Protein AF-A0A0D0BXT4-F1 (afdb_monomer_lite)

Sequence (99 aa):
PLFHCWIEARAVNVVSRKVYNEMDDVKDTLRGTIKSITPEFLMTWDINSTMDHIINKSTPTLHWLLESASQTDRARRENTKKTSTTVCLSLFRLLCSYW

Structure (mmCIF, N/CA/C/O backbone):
data_AF-A0A0D0BXT4-F1
#
_entry.id   AF-A0A0D0BXT4-F1
#
loop_
_atom_site.group_PDB
_atom_site.id
_atom_site.type_symbol
_atom_site.label_atom_id
_atom_site.label_alt_id
_atom_site.label_comp_id
_atom_site.label_asym_id
_atom_site.label_entity_id
_at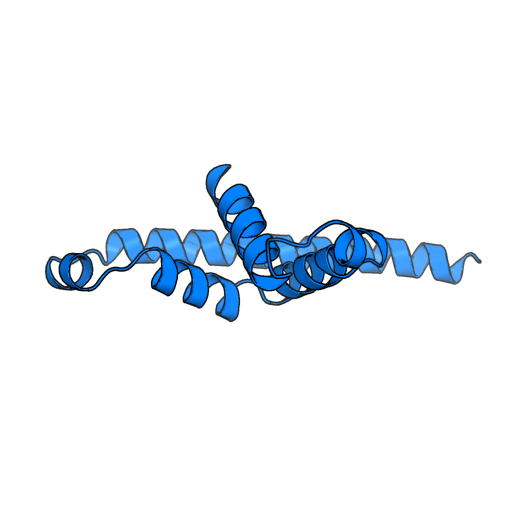om_site.label_seq_id
_atom_site.pdbx_PDB_ins_code
_atom_site.Cartn_x
_atom_site.Cartn_y
_atom_site.Cartn_z
_atom_site.occupancy
_atom_site.B_iso_or_equiv
_atom_site.auth_seq_id
_atom_site.auth_comp_id
_atom_site.auth_asym_id
_atom_site.auth_atom_id
_atom_site.pdbx_PDB_model_num
ATOM 1 N N . PRO A 1 1 ? 14.481 -5.562 -27.012 1.00 61.59 1 PRO A N 1
ATOM 2 C CA . PRO A 1 1 ? 13.609 -4.366 -27.147 1.00 61.59 1 PRO A CA 1
ATOM 3 C C . PRO A 1 1 ? 12.112 -4.676 -26.956 1.00 61.59 1 PRO A C 1
ATOM 5 O O . PRO A 1 1 ? 11.534 -4.187 -25.999 1.00 61.59 1 PRO A O 1
ATOM 8 N N . LEU A 1 2 ? 11.506 -5.548 -27.777 1.00 61.75 2 LEU A N 1
ATOM 9 C CA . LEU A 1 2 ? 10.070 -5.888 -27.684 1.00 61.75 2 LEU A CA 1
ATOM 10 C C . LEU A 1 2 ? 9.684 -6.644 -26.396 1.00 61.75 2 LEU A C 1
ATOM 12 O O . LEU A 1 2 ? 8.635 -6.387 -25.814 1.00 61.75 2 LEU A O 1
ATOM 16 N N . PHE A 1 3 ? 10.558 -7.536 -25.919 1.00 61.72 3 PHE A N 1
ATOM 17 C CA . PHE A 1 3 ? 10.337 -8.316 -24.694 1.00 61.72 3 PHE A CA 1
ATOM 18 C C . PHE A 1 3 ? 10.282 -7.443 -23.427 1.00 61.72 3 PHE A C 1
ATOM 20 O O . PHE A 1 3 ? 9.466 -7.695 -22.546 1.00 61.72 3 PHE A O 1
ATOM 27 N N . HIS A 1 4 ? 11.088 -6.373 -23.366 1.00 63.81 4 HIS A N 1
ATOM 28 C CA . HIS A 1 4 ? 11.063 -5.421 -22.251 1.00 63.81 4 HIS A CA 1
ATOM 29 C C . HIS A 1 4 ? 9.746 -4.645 -22.201 1.00 63.81 4 HIS A C 1
ATOM 31 O O . HIS A 1 4 ? 9.124 -4.614 -21.148 1.00 63.81 4 HIS A O 1
ATOM 37 N N . CYS A 1 5 ? 9.268 -4.116 -23.333 1.00 69.00 5 CYS A N 1
ATOM 38 C CA . CYS A 1 5 ? 7.995 -3.391 -23.382 1.00 69.00 5 CYS A CA 1
ATOM 39 C C . CYS A 1 5 ? 6.799 -4.276 -22.994 1.00 69.00 5 CYS A C 1
ATOM 41 O O . CYS A 1 5 ? 5.884 -3.824 -22.308 1.00 69.00 5 CYS A O 1
ATOM 43 N N . TRP A 1 6 ? 6.806 -5.548 -23.408 1.00 70.31 6 TRP A N 1
ATOM 44 C CA . TRP A 1 6 ? 5.735 -6.487 -23.065 1.00 70.31 6 TRP A CA 1
ATOM 45 C C . TRP A 1 6 ? 5.722 -6.839 -21.571 1.00 70.31 6 TRP A C 1
ATOM 47 O O . TRP A 1 6 ? 4.663 -6.825 -20.938 1.00 70.31 6 TRP A O 1
ATOM 57 N N . ILE A 1 7 ? 6.898 -7.098 -20.987 1.00 82.31 7 ILE A N 1
ATOM 58 C CA . ILE A 1 7 ? 7.027 -7.352 -19.546 1.00 82.31 7 ILE A CA 1
ATOM 59 C C . ILE A 1 7 ? 6.666 -6.111 -18.740 1.00 82.31 7 ILE A C 1
ATOM 61 O O . ILE A 1 7 ? 5.977 -6.232 -17.734 1.00 82.31 7 ILE A O 1
ATOM 65 N N . GLU A 1 8 ? 7.089 -4.930 -19.178 1.00 86.44 8 GLU A N 1
ATOM 66 C CA . GLU A 1 8 ? 6.833 -3.672 -18.483 1.00 86.44 8 GLU A CA 1
ATOM 67 C C . GLU A 1 8 ? 5.333 -3.376 -18.402 1.00 86.44 8 GLU A C 1
ATOM 69 O O . GLU A 1 8 ? 4.807 -3.167 -17.309 1.00 86.44 8 GLU A O 1
ATOM 74 N N . ALA A 1 9 ? 4.607 -3.485 -19.519 1.00 85.25 9 ALA A N 1
ATOM 75 C CA . ALA A 1 9 ? 3.156 -3.307 -19.530 1.00 85.25 9 ALA A CA 1
ATOM 76 C C . ALA A 1 9 ? 2.444 -4.294 -18.586 1.00 85.25 9 ALA A C 1
ATOM 78 O O . ALA A 1 9 ? 1.503 -3.932 -17.870 1.00 85.25 9 ALA A O 1
ATOM 79 N N . ARG A 1 10 ? 2.908 -5.550 -18.542 1.00 89.19 10 ARG A N 1
ATOM 80 C CA . ARG A 1 10 ? 2.362 -6.558 -17.628 1.00 89.19 10 ARG A CA 1
ATOM 81 C C . ARG A 1 10 ? 2.711 -6.259 -16.171 1.00 89.19 10 ARG A C 1
ATOM 83 O O . ARG A 1 10 ? 1.843 -6.408 -15.313 1.00 89.19 10 ARG A O 1
ATOM 90 N N . ALA A 1 11 ? 3.943 -5.844 -15.895 1.00 88.62 11 ALA A N 1
ATOM 91 C CA . ALA A 1 11 ? 4.417 -5.508 -14.560 1.00 88.62 11 ALA A CA 1
ATOM 92 C C . ALA A 1 11 ? 3.628 -4.331 -13.984 1.00 88.62 11 ALA A C 1
ATOM 94 O O . ALA A 1 11 ? 3.121 -4.442 -12.870 1.00 88.62 11 ALA A O 1
ATOM 95 N N . VAL A 1 12 ? 3.425 -3.269 -14.771 1.00 90.19 12 VAL A N 1
ATOM 96 C CA . VAL A 1 12 ? 2.586 -2.128 -14.384 1.00 90.19 12 VAL A CA 1
ATOM 97 C C . VAL A 1 12 ? 1.179 -2.603 -14.032 1.00 90.19 12 VAL A C 1
ATOM 99 O O . VAL A 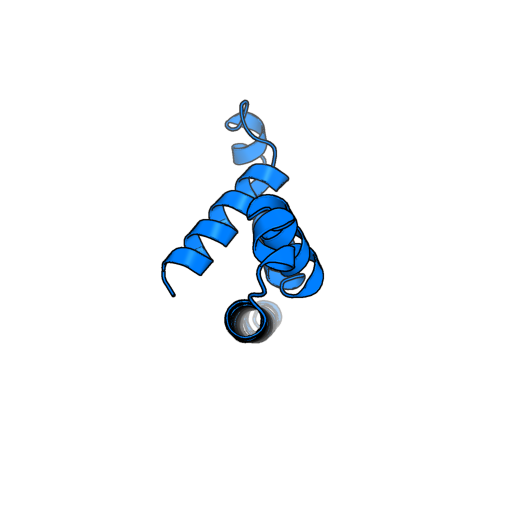1 12 ? 0.700 -2.313 -12.943 1.00 90.19 12 VAL A O 1
ATOM 102 N N . ASN A 1 13 ? 0.542 -3.414 -14.884 1.00 91.94 13 ASN A N 1
ATOM 103 C CA . ASN A 1 13 ? -0.808 -3.918 -14.610 1.00 91.94 13 ASN A CA 1
ATOM 104 C C . ASN A 1 13 ? -0.883 -4.725 -13.298 1.00 91.94 13 ASN A C 1
ATOM 106 O O . ASN A 1 13 ? -1.785 -4.518 -12.486 1.00 91.94 13 ASN A O 1
ATOM 110 N N . VAL A 1 14 ? 0.080 -5.624 -13.070 1.00 93.19 14 VAL A N 1
ATOM 111 C CA . VAL A 1 14 ? 0.137 -6.455 -11.859 1.00 93.19 14 VAL A CA 1
ATOM 112 C C . VAL A 1 14 ? 0.352 -5.602 -10.611 1.00 93.19 14 VAL A C 1
ATOM 114 O O . VAL A 1 14 ? -0.351 -5.793 -9.620 1.00 93.19 14 VAL A O 1
ATOM 117 N N . VAL A 1 15 ? 1.292 -4.659 -10.656 1.00 92.31 15 VAL A N 1
ATOM 118 C CA . VAL A 1 15 ? 1.591 -3.762 -9.535 1.00 92.31 15 VAL A CA 1
ATOM 119 C C . VAL A 1 15 ? 0.394 -2.863 -9.233 1.00 92.31 15 VAL A C 1
ATOM 121 O O . VAL A 1 15 ? -0.030 -2.796 -8.082 1.00 92.31 15 VAL A O 1
ATOM 124 N N . SER A 1 16 ? -0.219 -2.252 -10.251 1.00 92.38 16 SER A N 1
ATOM 125 C CA . SER A 1 16 ? -1.423 -1.433 -10.081 1.00 92.38 16 SER A CA 1
ATOM 126 C C . SER A 1 16 ? -2.575 -2.224 -9.468 1.00 92.38 16 SER A C 1
ATOM 128 O O . SER A 1 16 ? -3.254 -1.714 -8.584 1.00 92.38 16 SER A O 1
ATOM 130 N N . ARG A 1 17 ? -2.780 -3.483 -9.879 1.00 93.81 17 ARG A N 1
ATOM 131 C CA . ARG A 1 17 ? -3.818 -4.342 -9.292 1.00 93.81 17 ARG A CA 1
ATOM 132 C C . ARG A 1 17 ? -3.531 -4.684 -7.830 1.00 93.81 17 ARG A C 1
ATOM 134 O O . ARG A 1 17 ? -4.460 -4.709 -7.033 1.00 93.81 17 ARG A O 1
ATOM 141 N N . LYS A 1 18 ? -2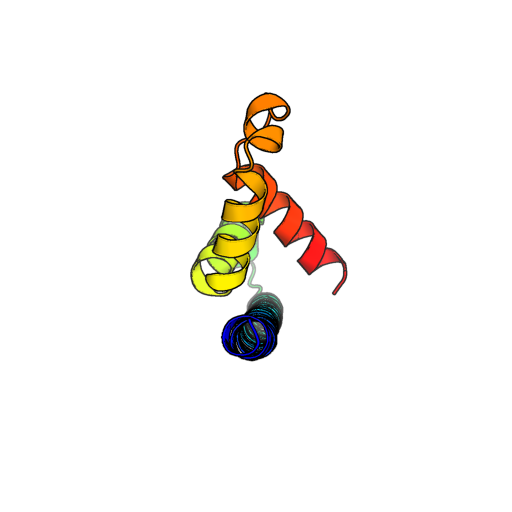.269 -4.935 -7.471 1.00 94.50 18 LYS A N 1
ATOM 142 C CA . LYS A 1 18 ? -1.891 -5.159 -6.069 1.00 94.50 18 LYS A CA 1
ATOM 143 C C . LYS A 1 18 ? -2.164 -3.926 -5.219 1.00 94.50 18 LYS A C 1
ATOM 145 O O . LYS A 1 18 ? -2.855 -4.046 -4.221 1.00 94.50 18 LYS A O 1
ATOM 150 N N . VAL A 1 19 ? -1.697 -2.756 -5.657 1.00 91.44 19 VAL A N 1
ATOM 151 C CA . VAL A 1 19 ? -1.939 -1.487 -4.952 1.00 91.44 19 VAL A CA 1
ATOM 152 C C . VAL A 1 19 ? -3.437 -1.205 -4.822 1.00 91.44 19 VAL A C 1
ATOM 154 O O . VAL A 1 19 ? -3.882 -0.779 -3.766 1.00 91.44 19 VAL A O 1
ATOM 157 N N . TYR A 1 20 ? -4.228 -1.482 -5.862 1.00 90.81 20 TYR A N 1
ATOM 158 C CA . TYR A 1 20 ? -5.684 -1.351 -5.798 1.00 90.81 20 TYR A CA 1
ATOM 159 C C . TYR A 1 20 ? -6.289 -2.225 -4.690 1.00 90.81 20 TYR A C 1
ATOM 161 O O . TYR A 1 20 ? -7.021 -1.711 -3.851 1.00 90.81 20 TYR A O 1
ATOM 169 N N . ASN A 1 21 ? -5.957 -3.519 -4.662 1.00 92.12 21 ASN A N 1
ATOM 170 C CA . ASN A 1 21 ? -6.480 -4.442 -3.651 1.00 92.12 21 ASN A CA 1
ATOM 171 C C . ASN A 1 21 ? -6.035 -4.041 -2.236 1.00 92.12 21 ASN A C 1
ATOM 173 O O . ASN A 1 21 ? -6.840 -4.062 -1.316 1.00 92.12 21 ASN A O 1
ATOM 177 N N . GLU A 1 22 ? -4.778 -3.620 -2.077 1.00 91.44 22 GLU A N 1
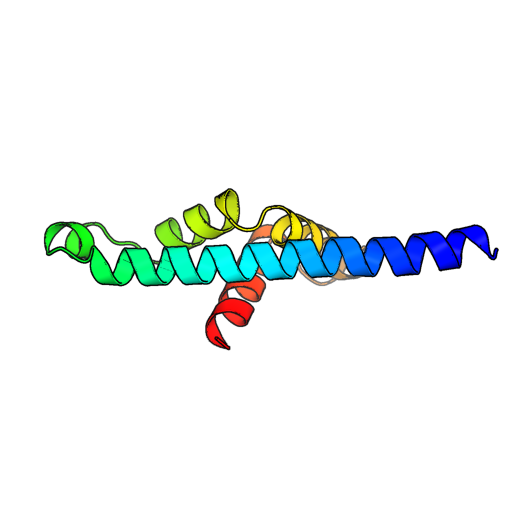ATOM 178 C CA . GLU A 1 22 ? -4.247 -3.115 -0.805 1.00 91.44 22 GLU A CA 1
ATOM 179 C C . GLU A 1 22 ? -5.042 -1.898 -0.299 1.00 91.44 22 GLU A C 1
ATOM 181 O O . GLU A 1 22 ? -5.364 -1.808 0.883 1.00 91.44 22 GLU A O 1
ATOM 186 N N . MET A 1 23 ? -5.410 -0.972 -1.190 1.00 88.06 23 MET A N 1
ATOM 187 C CA . MET A 1 23 ? -6.222 0.193 -0.822 1.00 88.06 23 MET A CA 1
ATOM 188 C C . MET A 1 23 ? -7.679 -0.168 -0.495 1.00 88.06 23 MET A C 1
ATOM 190 O O . MET A 1 23 ? -8.286 0.482 0.359 1.00 88.06 23 MET A O 1
ATOM 194 N N . ASP A 1 24 ? -8.240 -1.199 -1.130 1.00 88.19 24 ASP A N 1
ATOM 195 C CA . ASP A 1 24 ? -9.580 -1.707 -0.805 1.00 88.19 24 ASP A CA 1
ATOM 196 C C . ASP A 1 24 ? -9.592 -2.397 0.577 1.00 88.19 24 ASP A C 1
ATOM 198 O O . ASP A 1 24 ? -10.454 -2.113 1.410 1.00 88.19 24 ASP A O 1
ATOM 202 N N . ASP A 1 25 ? -8.556 -3.179 0.897 1.00 87.06 25 ASP A N 1
ATOM 203 C CA . ASP A 1 25 ? -8.384 -3.812 2.215 1.00 87.06 25 ASP A CA 1
ATOM 204 C C . ASP A 1 25 ? -8.226 -2.776 3.345 1.00 87.06 25 ASP A C 1
ATOM 206 O O . ASP A 1 25 ? -8.775 -2.934 4.445 1.00 87.06 25 ASP A O 1
ATOM 210 N N . VAL A 1 26 ? -7.502 -1.679 3.090 1.00 84.31 26 VAL A N 1
ATOM 211 C CA . VAL A 1 26 ? -7.383 -0.549 4.031 1.00 84.31 26 VAL A CA 1
ATOM 212 C C . VAL A 1 26 ? -8.745 0.058 4.324 1.00 84.31 26 VAL A C 1
ATOM 214 O O . VAL A 1 26 ? -9.060 0.342 5.482 1.00 84.31 26 VAL A O 1
ATOM 217 N N . LYS A 1 27 ? -9.564 0.246 3.288 1.00 80.06 27 LYS A N 1
ATOM 218 C CA . LYS A 1 27 ? -10.906 0.811 3.419 1.00 80.06 27 LYS A CA 1
ATOM 219 C C . LYS A 1 27 ? -11.795 -0.080 4.277 1.00 80.06 27 LYS A C 1
ATOM 221 O O . LYS A 1 27 ? -12.453 0.421 5.191 1.00 80.06 27 LYS A O 1
ATOM 226 N N . ASP A 1 28 ? -11.789 -1.384 4.028 1.00 82.56 28 ASP A N 1
ATOM 227 C CA . ASP A 1 28 ? -12.565 -2.334 4.823 1.00 82.56 28 ASP A CA 1
ATOM 228 C C . ASP A 1 28 ? -12.080 -2.396 6.273 1.00 82.56 28 ASP A C 1
ATOM 230 O O . ASP A 1 28 ? -12.899 -2.402 7.198 1.00 82.56 28 ASP A O 1
ATOM 234 N N . THR A 1 29 ? -10.767 -2.330 6.492 1.00 80.25 29 THR A N 1
ATOM 235 C CA . THR A 1 29 ? -10.175 -2.292 7.834 1.00 80.25 29 THR A CA 1
ATOM 236 C C . THR A 1 29 ? -10.582 -1.028 8.593 1.00 80.25 29 THR A C 1
ATOM 238 O O . THR A 1 29 ? -11.086 -1.118 9.712 1.00 80.25 29 THR A O 1
ATOM 241 N N . LEU A 1 30 ? -10.442 0.154 7.982 1.00 76.75 30 LEU A N 1
ATOM 242 C CA . LEU A 1 30 ? -10.846 1.429 8.588 1.00 76.75 30 LEU A CA 1
ATOM 243 C C . LEU A 1 30 ? -12.349 1.464 8.885 1.00 76.75 30 LEU A C 1
ATOM 245 O O . LEU A 1 30 ? -12.770 1.899 9.959 1.00 76.75 30 LEU A O 1
ATOM 249 N N . ARG A 1 31 ? -13.170 0.950 7.965 1.00 74.12 31 ARG A N 1
ATOM 250 C CA . ARG A 1 31 ? -14.620 0.847 8.152 1.00 74.12 31 ARG A CA 1
ATOM 251 C C . ARG A 1 31 ? -14.991 -0.125 9.273 1.00 74.12 31 ARG A C 1
ATOM 253 O O . ARG A 1 31 ? -15.939 0.144 10.014 1.00 74.12 31 ARG A O 1
ATOM 260 N N . GLY A 1 32 ? -14.272 -1.240 9.395 1.00 66.31 32 GLY A N 1
ATOM 261 C CA . GLY A 1 32 ? -14.414 -2.203 10.487 1.00 66.31 32 GLY A CA 1
ATOM 262 C C . GLY A 1 32 ? -14.129 -1.565 11.843 1.00 66.31 32 GLY A C 1
ATOM 263 O O . GLY A 1 32 ? -14.943 -1.693 12.756 1.00 66.31 32 GLY A O 1
ATOM 264 N N . THR A 1 33 ? -13.053 -0.779 11.929 1.00 66.81 33 THR A N 1
ATOM 265 C CA . THR A 1 33 ? -12.666 -0.044 13.141 1.00 66.81 33 THR A CA 1
ATOM 266 C C . THR A 1 33 ? -13.757 0.914 13.619 1.00 66.81 33 THR A C 1
ATOM 268 O O . THR A 1 33 ? -14.021 0.989 14.815 1.00 66.81 33 THR A O 1
ATOM 271 N N . ILE A 1 34 ? -14.454 1.602 12.705 1.00 66.94 34 ILE A N 1
ATOM 272 C CA . ILE A 1 34 ? -15.558 2.512 13.068 1.00 66.94 34 ILE A CA 1
ATOM 273 C C . ILE A 1 34 ? -16.717 1.756 13.735 1.00 66.94 34 ILE A C 1
ATOM 275 O O . ILE A 1 34 ? -17.340 2.257 14.669 1.00 66.94 34 ILE A O 1
ATOM 279 N N . LYS A 1 35 ? -17.007 0.530 13.285 1.00 66.25 35 LYS A N 1
ATOM 280 C CA . LYS A 1 35 ? -18.066 -0.306 13.874 1.00 66.25 35 LYS A CA 1
ATOM 281 C C . LYS A 1 35 ? -17.678 -0.902 15.227 1.00 66.25 35 LYS A C 1
ATOM 283 O O . LYS A 1 35 ? -18.565 -1.296 15.975 1.00 66.25 35 LYS A O 1
ATOM 288 N N . SER A 1 36 ? -16.384 -0.978 15.529 1.00 69.81 36 SER A N 1
ATOM 289 C CA . SER A 1 36 ? -15.851 -1.494 16.792 1.00 69.81 36 SER A CA 1
ATOM 290 C C . SER A 1 36 ? -15.492 -0.394 17.794 1.00 69.81 36 SER A C 1
ATOM 292 O O . SER A 1 36 ? -14.794 -0.676 18.764 1.00 69.81 36 SER A O 1
ATOM 294 N N . ILE A 1 37 ? -15.922 0.854 17.570 1.00 76.19 37 ILE A N 1
ATOM 295 C CA . ILE A 1 37 ? -15.662 1.952 18.506 1.00 76.19 37 ILE A CA 1
ATOM 296 C C . ILE A 1 37 ? -16.404 1.670 19.817 1.00 76.19 37 ILE A C 1
ATOM 298 O O . ILE A 1 37 ? -17.626 1.792 19.898 1.00 76.19 37 ILE A O 1
ATOM 302 N N . THR A 1 38 ? -15.643 1.321 20.853 1.00 79.88 38 THR A N 1
ATOM 303 C CA . THR A 1 38 ? -16.097 1.289 22.247 1.00 79.88 38 THR A CA 1
ATOM 304 C C . THR A 1 38 ? -15.507 2.474 23.025 1.00 79.88 38 THR A C 1
ATOM 306 O O . THR A 1 38 ? -14.545 3.102 22.567 1.00 79.88 38 THR A O 1
ATOM 309 N N . PRO A 1 39 ? -16.041 2.813 24.209 1.00 78.00 39 PRO A N 1
ATOM 310 C CA . PRO A 1 39 ? -15.443 3.835 25.069 1.00 78.00 39 PRO A CA 1
ATOM 311 C C . PRO A 1 39 ? -13.974 3.548 25.429 1.00 78.00 39 PRO A C 1
ATOM 313 O O . PRO A 1 39 ? -13.149 4.459 25.441 1.00 78.00 39 PRO A O 1
ATOM 316 N N . GLU A 1 40 ? -13.619 2.283 25.660 1.00 79.88 40 GLU A N 1
ATOM 317 C CA . GLU A 1 40 ? -12.250 1.841 25.968 1.00 79.88 40 GLU A CA 1
ATOM 318 C C . GLU A 1 40 ? -11.330 1.983 24.754 1.00 79.88 40 GLU A C 1
ATOM 320 O O . GLU A 1 40 ? -10.163 2.364 24.886 1.00 79.88 40 GLU A O 1
ATOM 325 N N . PHE A 1 41 ? -11.870 1.728 23.558 1.00 72.81 41 PHE A N 1
ATOM 326 C CA . PHE A 1 41 ? -11.171 2.004 22.314 1.00 72.81 41 PHE A CA 1
ATOM 327 C C . PHE A 1 41 ? -10.840 3.496 22.224 1.00 72.81 41 PHE A C 1
ATOM 329 O O . PHE A 1 41 ? -9.675 3.829 22.085 1.00 72.81 41 PHE A O 1
ATOM 336 N N . LEU A 1 42 ? -11.797 4.408 22.432 1.00 75.69 42 LEU A N 1
ATOM 337 C CA . LEU A 1 42 ? -11.537 5.860 22.389 1.00 75.69 42 LEU A CA 1
ATOM 338 C C . LEU A 1 42 ? -10.490 6.340 23.408 1.00 75.69 42 LEU A C 1
ATOM 340 O O . LEU A 1 42 ? -9.764 7.289 23.126 1.00 75.69 42 LEU A O 1
ATOM 344 N N . MET A 1 43 ? -10.391 5.688 24.568 1.00 80.06 43 MET A N 1
ATOM 345 C CA . MET A 1 43 ? -9.398 6.013 25.603 1.00 80.06 43 MET A CA 1
ATOM 346 C C . MET A 1 43 ? -7.971 5.585 25.230 1.00 80.06 43 MET A C 1
ATOM 348 O O . MET A 1 43 ? -7.005 6.151 25.736 1.00 80.06 43 MET A O 1
ATOM 352 N N . THR A 1 44 ? -7.834 4.574 24.371 1.00 76.62 44 THR A N 1
ATOM 353 C CA . THR A 1 44 ? -6.543 3.997 23.951 1.00 76.62 44 THR A CA 1
ATOM 354 C C . THR A 1 44 ? -6.195 4.297 22.495 1.00 76.62 44 THR A C 1
ATOM 356 O O . THR A 1 44 ? -5.082 4.014 22.049 1.00 76.62 44 THR A O 1
ATOM 359 N N . TRP A 1 45 ? -7.136 4.868 21.748 1.00 70.38 45 TRP A N 1
ATOM 360 C CA . TRP A 1 45 ? -7.013 5.083 20.322 1.00 70.38 45 TRP A CA 1
ATOM 361 C C . TRP A 1 45 ? -6.052 6.229 20.017 1.00 70.38 45 TRP A C 1
ATOM 363 O O . TRP A 1 45 ? -6.334 7.397 20.276 1.00 70.38 45 TRP A O 1
ATOM 373 N N . ASP A 1 46 ? -4.925 5.875 19.403 1.00 79.38 46 ASP A N 1
ATOM 374 C CA . ASP A 1 46 ? -4.015 6.812 18.757 1.00 79.38 46 ASP A CA 1
ATOM 375 C C . ASP A 1 46 ? -4.092 6.635 17.237 1.00 79.38 46 ASP A C 1
ATOM 377 O O . ASP A 1 46 ? -3.891 5.541 16.691 1.00 79.38 46 ASP A O 1
ATOM 381 N N . ILE A 1 47 ? -4.374 7.739 16.545 1.00 71.94 47 ILE A N 1
ATOM 382 C CA . ILE A 1 47 ? -4.510 7.762 15.089 1.00 71.94 47 ILE A CA 1
ATOM 383 C C . ILE A 1 47 ? -3.193 7.405 14.396 1.00 71.94 47 ILE A C 1
ATOM 385 O O . ILE A 1 47 ? -3.217 6.782 13.337 1.00 71.94 47 ILE A O 1
ATOM 389 N N . ASN A 1 48 ? -2.043 7.752 14.986 1.00 71.19 48 ASN A N 1
ATOM 390 C CA . ASN A 1 48 ? -0.750 7.452 14.378 1.00 71.19 48 ASN A CA 1
ATOM 391 C C . ASN A 1 48 ? -0.451 5.952 14.454 1.00 71.19 48 ASN A C 1
ATOM 393 O O . ASN A 1 48 ? -0.225 5.340 13.417 1.00 71.19 48 ASN A O 1
ATOM 397 N N . SER A 1 49 ? -0.564 5.351 15.637 1.00 73.00 49 SER A N 1
ATOM 398 C CA . SER A 1 49 ? -0.377 3.913 15.862 1.00 73.00 49 SER A CA 1
ATOM 399 C C . SER A 1 49 ? -1.339 3.055 15.033 1.00 73.00 49 SER A C 1
ATOM 401 O O . SER A 1 49 ? -0.932 2.077 14.403 1.00 73.00 49 SER A O 1
ATOM 403 N N . THR A 1 50 ? -2.614 3.453 14.956 1.00 73.88 50 THR A N 1
ATOM 404 C CA . THR A 1 50 ? -3.619 2.735 14.156 1.00 73.88 50 THR A CA 1
ATOM 405 C C . THR A 1 50 ? -3.275 2.776 12.667 1.00 73.88 50 THR A C 1
ATOM 407 O O . THR A 1 50 ? -3.307 1.743 11.997 1.00 73.88 50 THR A O 1
ATOM 410 N N . MET A 1 51 ? -2.909 3.951 12.144 1.00 73.00 51 MET A N 1
ATOM 411 C CA . MET A 1 51 ? -2.535 4.100 10.736 1.00 73.00 51 MET A CA 1
ATOM 412 C C . MET A 1 51 ? -1.231 3.368 10.419 1.00 73.00 51 MET A C 1
ATOM 414 O O . MET A 1 51 ? -1.166 2.682 9.406 1.00 73.00 51 MET A O 1
ATOM 418 N N . ASP A 1 52 ? -0.228 3.430 11.294 1.00 74.75 52 ASP A N 1
ATOM 419 C CA . ASP A 1 52 ? 1.042 2.724 11.102 1.00 74.75 52 ASP A CA 1
ATOM 420 C C . ASP A 1 52 ? 0.837 1.199 11.078 1.00 74.75 52 ASP A C 1
ATOM 422 O O . ASP A 1 52 ? 1.419 0.504 10.242 1.00 74.75 52 ASP A O 1
ATOM 426 N N . HIS A 1 53 ? -0.038 0.661 11.935 1.00 76.31 53 HIS A N 1
ATOM 427 C CA . HIS A 1 53 ? -0.399 -0.758 11.903 1.00 76.31 53 HIS A CA 1
ATOM 428 C C . HIS A 1 53 ? -1.099 -1.147 10.594 1.00 76.31 53 HIS A C 1
ATOM 430 O O . HIS A 1 53 ? -0.746 -2.156 9.977 1.00 76.31 53 HIS A O 1
ATOM 436 N N . ILE A 1 54 ? -2.069 -0.341 10.150 1.00 76.12 54 ILE A N 1
ATOM 437 C CA . ILE A 1 54 ? -2.821 -0.584 8.913 1.00 76.12 54 ILE A CA 1
ATOM 438 C C . ILE A 1 54 ? -1.893 -0.536 7.697 1.00 76.12 54 ILE A C 1
ATOM 440 O O . ILE A 1 54 ? -1.975 -1.426 6.853 1.00 76.12 54 ILE A O 1
ATOM 444 N N . ILE A 1 55 ? -0.983 0.438 7.637 1.00 74.00 55 ILE A N 1
ATOM 445 C CA . ILE A 1 55 ? -0.016 0.611 6.544 1.00 74.00 55 ILE A CA 1
ATOM 446 C C . ILE A 1 55 ? 0.930 -0.587 6.458 1.00 74.00 55 ILE A C 1
ATOM 448 O O . ILE A 1 55 ? 1.088 -1.189 5.395 1.00 74.00 55 ILE A O 1
ATOM 452 N N . ASN A 1 56 ? 1.527 -0.974 7.587 1.00 72.81 56 ASN A N 1
ATOM 453 C CA . ASN A 1 56 ? 2.493 -2.071 7.615 1.00 72.81 56 ASN A CA 1
ATOM 454 C C . ASN A 1 56 ? 1.857 -3.424 7.276 1.00 72.81 56 ASN A C 1
ATOM 456 O O . ASN A 1 56 ? 2.519 -4.292 6.709 1.00 72.81 56 ASN A O 1
ATOM 460 N N . LYS A 1 57 ? 0.581 -3.616 7.624 1.00 79.19 57 LYS A N 1
ATOM 461 C CA . LYS A 1 57 ? -0.117 -4.890 7.429 1.00 79.19 57 LYS A CA 1
ATOM 462 C C . LYS A 1 57 ? -0.826 -4.994 6.080 1.00 79.19 57 LYS A C 1
ATOM 464 O O . LYS A 1 57 ? -0.819 -6.066 5.483 1.00 79.19 57 LYS A O 1
ATOM 469 N N . SER A 1 58 ? -1.451 -3.911 5.629 1.00 82.62 58 SER A N 1
ATOM 470 C CA . SER A 1 58 ? -2.430 -3.948 4.532 1.00 82.62 58 SER A CA 1
ATOM 471 C C . SER A 1 58 ? -1.862 -3.429 3.219 1.00 82.62 58 SER A C 1
ATOM 473 O O . SER A 1 58 ? -2.423 -3.724 2.173 1.00 82.62 58 SER A O 1
ATOM 475 N N . THR A 1 59 ? -0.752 -2.677 3.244 1.00 85.62 59 THR A N 1
ATOM 476 C CA . THR A 1 59 ? -0.220 -2.022 2.036 1.00 85.62 59 THR A CA 1
ATOM 477 C C . THR A 1 59 ? 1.276 -2.237 1.790 1.00 85.62 59 THR A C 1
ATOM 479 O O . THR A 1 59 ? 2.023 -1.266 1.622 1.00 85.62 59 THR A O 1
ATOM 482 N N . PRO A 1 60 ? 1.767 -3.489 1.782 1.00 87.88 60 PRO A N 1
ATOM 483 C CA . PRO A 1 60 ? 3.193 -3.764 1.628 1.00 87.88 60 PRO A CA 1
ATOM 484 C C . PRO A 1 60 ? 3.753 -3.323 0.265 1.00 87.88 60 PRO A C 1
ATOM 486 O O . PRO A 1 60 ? 4.866 -2.796 0.204 1.00 87.88 60 PRO A O 1
ATOM 489 N N . THR A 1 61 ? 3.005 -3.492 -0.831 1.00 91.12 61 THR A N 1
ATOM 490 C CA . THR A 1 61 ? 3.463 -3.112 -2.179 1.00 91.12 61 THR A CA 1
ATOM 491 C C . THR A 1 61 ? 3.495 -1.597 -2.329 1.00 91.12 61 THR A C 1
ATOM 493 O O . THR A 1 61 ? 4.487 -1.049 -2.811 1.00 91.12 61 THR A O 1
ATOM 496 N N . LEU A 1 62 ? 2.435 -0.905 -1.900 1.00 88.00 62 LEU A N 1
ATOM 497 C CA . LEU A 1 62 ? 2.377 0.554 -1.952 1.00 88.00 62 LEU A CA 1
ATOM 498 C C . LEU A 1 62 ? 3.449 1.195 -1.061 1.00 88.00 62 LEU A C 1
ATOM 500 O O . LEU A 1 62 ? 4.120 2.125 -1.507 1.00 88.00 62 LEU A O 1
ATOM 504 N N . HIS A 1 63 ? 3.665 0.673 0.152 1.00 86.31 63 HIS A N 1
ATOM 505 C CA . HIS A 1 63 ? 4.740 1.139 1.028 1.00 86.31 63 HIS A CA 1
ATOM 506 C C . HIS A 1 63 ? 6.102 1.026 0.335 1.00 86.31 63 HIS A C 1
ATOM 508 O O . HIS A 1 63 ? 6.835 2.010 0.256 1.00 86.31 63 HIS A O 1
ATOM 514 N N . TRP A 1 64 ? 6.414 -0.138 -0.240 1.00 87.25 64 TRP A N 1
ATOM 515 C CA . TRP A 1 64 ? 7.696 -0.362 -0.908 1.00 87.25 64 TRP A CA 1
ATOM 516 C C . TRP A 1 64 ? 7.899 0.533 -2.142 1.00 87.25 64 TRP A C 1
ATOM 518 O O . TRP A 1 64 ? 9.003 1.032 -2.376 1.00 87.25 64 TRP A O 1
ATOM 528 N 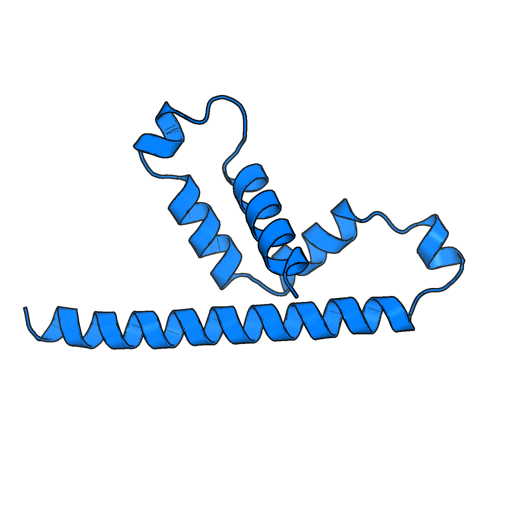N . LEU A 1 65 ? 6.838 0.788 -2.916 1.00 88.81 65 LEU A N 1
ATOM 529 C CA . LEU A 1 65 ? 6.882 1.715 -4.053 1.00 88.81 65 LEU A CA 1
ATOM 530 C C . LEU A 1 65 ? 7.163 3.153 -3.616 1.00 88.81 65 LEU A C 1
ATOM 532 O O . LEU A 1 65 ? 8.024 3.811 -4.200 1.00 88.81 65 LEU A O 1
ATOM 536 N N . LEU A 1 66 ? 6.447 3.642 -2.600 1.00 86.31 66 LEU A N 1
ATOM 537 C CA . LEU A 1 66 ? 6.641 4.993 -2.073 1.00 86.31 66 LEU A CA 1
ATOM 538 C C . LEU A 1 66 ? 8.031 5.144 -1.455 1.00 86.31 66 LEU A C 1
ATOM 540 O O . LEU A 1 66 ? 8.702 6.152 -1.685 1.00 86.31 66 LEU A O 1
ATOM 544 N N . GLU A 1 67 ? 8.490 4.124 -0.730 1.00 84.19 67 GLU A N 1
ATOM 545 C CA . GLU A 1 67 ? 9.815 4.111 -0.124 1.00 84.19 67 GLU A CA 1
ATOM 546 C C . GLU A 1 67 ? 10.892 4.186 -1.201 1.00 84.19 67 GLU A C 1
ATOM 548 O O . GLU A 1 67 ? 11.735 5.083 -1.157 1.00 84.19 67 GLU A O 1
ATOM 553 N N . SER A 1 68 ? 10.793 3.349 -2.231 1.00 85.56 68 SER A N 1
ATOM 554 C CA . SER A 1 68 ? 11.711 3.371 -3.372 1.00 85.56 68 SER A CA 1
ATOM 555 C C . SER A 1 68 ? 11.704 4.728 -4.088 1.00 85.56 68 SER A C 1
ATOM 557 O O . SER A 1 68 ? 12.761 5.289 -4.376 1.00 85.56 68 SER A O 1
ATOM 559 N N . ALA A 1 69 ? 10.523 5.313 -4.320 1.00 84.12 69 ALA A N 1
ATOM 560 C CA . ALA A 1 69 ? 10.388 6.628 -4.951 1.00 84.12 69 ALA A CA 1
ATOM 561 C C . ALA A 1 69 ? 10.993 7.762 -4.100 1.00 84.12 69 ALA A C 1
ATOM 563 O O . ALA A 1 69 ? 11.535 8.734 -4.634 1.00 84.12 69 ALA A O 1
ATOM 564 N N . SER A 1 70 ? 10.945 7.634 -2.773 1.00 79.31 70 SER A N 1
ATOM 565 C CA . SER A 1 70 ? 11.510 8.612 -1.838 1.00 79.31 70 SER A CA 1
ATOM 566 C C . SER A 1 70 ? 13.039 8.544 -1.714 1.00 79.31 70 SER A C 1
ATOM 568 O O . SER A 1 70 ? 13.645 9.462 -1.161 1.00 79.31 70 SER A O 1
ATOM 570 N N . GLN A 1 71 ? 13.671 7.493 -2.246 1.00 82.38 71 GLN A N 1
ATOM 571 C CA . GLN A 1 71 ? 15.111 7.235 -2.135 1.00 82.38 71 GLN A CA 1
ATOM 572 C C . GLN A 1 71 ? 15.915 7.611 -3.392 1.00 82.38 71 GLN A C 1
ATOM 574 O O . GLN A 1 71 ? 17.090 7.266 -3.498 1.00 82.38 71 GLN A O 1
ATOM 579 N N . THR A 1 72 ? 15.328 8.343 -4.345 1.00 84.06 72 THR A N 1
ATOM 580 C CA . THR A 1 72 ? 16.080 8.826 -5.518 1.00 84.06 72 THR A CA 1
ATOM 581 C C . THR A 1 72 ? 17.266 9.709 -5.110 1.00 84.06 72 THR A C 1
ATOM 583 O O . THR A 1 72 ? 17.202 10.439 -4.120 1.00 84.06 72 THR A O 1
ATOM 586 N N . ASP A 1 73 ? 18.335 9.731 -5.914 1.00 82.75 73 ASP A N 1
ATOM 587 C CA . ASP A 1 73 ? 19.524 10.566 -5.653 1.00 82.75 73 ASP A CA 1
ATOM 588 C C . ASP A 1 73 ? 19.194 12.053 -5.489 1.00 82.75 73 ASP A C 1
ATOM 590 O O . ASP A 1 73 ? 19.897 12.804 -4.809 1.00 82.75 73 ASP A O 1
ATOM 594 N N . ARG A 1 74 ? 18.124 12.506 -6.144 1.00 81.44 74 ARG A N 1
ATOM 595 C CA . ARG A 1 74 ? 17.602 13.858 -5.976 1.00 81.44 74 ARG A CA 1
ATOM 596 C C . ARG A 1 74 ? 16.918 14.022 -4.622 1.00 81.44 74 ARG A C 1
ATOM 598 O O . ARG A 1 74 ? 17.278 14.931 -3.881 1.00 81.44 74 ARG A O 1
ATOM 605 N N . ALA A 1 75 ? 15.991 13.129 -4.277 1.00 77.19 75 ALA A N 1
ATOM 606 C CA . ALA A 1 75 ? 15.296 13.166 -2.993 1.00 77.19 75 ALA A CA 1
ATOM 607 C C . ALA A 1 75 ? 16.276 13.084 -1.815 1.00 77.19 75 ALA A C 1
ATOM 609 O O . ALA A 1 75 ? 16.144 13.847 -0.863 1.00 77.19 75 ALA A O 1
ATOM 610 N N . ARG A 1 76 ? 17.321 12.253 -1.914 1.00 73.38 76 ARG A N 1
ATOM 611 C CA . ARG A 1 76 ? 18.375 12.153 -0.896 1.00 73.38 76 ARG A CA 1
ATOM 612 C C . ARG A 1 76 ? 19.170 13.452 -0.718 1.00 73.38 76 ARG A C 1
ATOM 614 O O . ARG A 1 76 ? 19.590 13.752 0.394 1.00 73.38 76 ARG A O 1
ATOM 621 N N . ARG A 1 77 ? 19.393 14.213 -1.795 1.00 78.56 77 ARG A N 1
ATOM 622 C CA . ARG A 1 77 ? 20.116 15.496 -1.748 1.00 78.56 77 ARG A CA 1
ATOM 623 C C . ARG A 1 77 ? 19.251 16.644 -1.237 1.00 78.56 77 ARG A C 1
ATOM 625 O O . ARG A 1 77 ? 19.747 17.500 -0.514 1.00 78.56 77 ARG A O 1
ATOM 632 N N . GLU A 1 78 ? 17.981 16.677 -1.627 1.00 82.19 78 GLU A N 1
ATOM 633 C CA . GLU A 1 78 ? 17.090 17.815 -1.372 1.00 82.19 78 GLU A CA 1
ATOM 634 C C . GLU A 1 78 ? 16.282 17.668 -0.070 1.00 82.19 78 GLU A C 1
ATOM 636 O O . GLU A 1 78 ? 15.950 18.667 0.571 1.00 82.19 78 GLU A O 1
ATOM 641 N N . ASN A 1 79 ? 15.978 16.442 0.367 1.00 74.19 79 ASN A N 1
ATOM 642 C CA . ASN A 1 79 ? 15.168 16.199 1.556 1.00 74.19 79 ASN A CA 1
ATOM 643 C C . ASN A 1 79 ? 16.037 16.080 2.820 1.00 74.19 79 ASN A C 1
ATOM 645 O O . ASN A 1 79 ? 16.332 14.992 3.303 1.00 74.19 79 ASN A O 1
ATOM 649 N N . THR A 1 80 ? 16.437 17.224 3.377 1.00 69.94 80 THR A N 1
ATOM 650 C CA . THR A 1 80 ? 17.254 17.297 4.607 1.00 69.94 80 THR A CA 1
ATOM 651 C C . THR A 1 80 ? 16.440 17.241 5.900 1.00 69.94 80 THR A C 1
ATOM 653 O O . THR A 1 80 ? 17.009 17.194 6.987 1.00 69.94 80 THR A O 1
ATOM 656 N N . LYS A 1 81 ? 15.104 17.282 5.802 1.00 71.06 81 LYS A N 1
ATOM 657 C CA . LYS A 1 81 ? 14.207 17.486 6.952 1.00 71.06 81 LYS A CA 1
ATOM 658 C C . LYS A 1 81 ? 13.376 16.263 7.324 1.00 71.06 81 LYS A C 1
ATOM 660 O O . LYS A 1 81 ? 12.974 16.148 8.477 1.00 71.06 81 LYS A O 1
ATOM 665 N N . LYS A 1 82 ? 13.054 15.389 6.368 1.00 71.06 82 LYS A N 1
ATOM 666 C CA . LYS A 1 82 ? 12.169 14.238 6.590 1.00 71.06 82 LYS A CA 1
ATOM 667 C C . LYS A 1 82 ? 12.842 12.958 6.123 1.00 71.06 82 LYS A C 1
ATOM 669 O O . LYS A 1 82 ? 13.450 12.936 5.058 1.00 71.06 82 LYS A O 1
ATOM 674 N N . THR A 1 83 ? 12.681 11.885 6.889 1.00 75.00 83 THR A N 1
ATOM 675 C CA . THR A 1 83 ? 13.095 10.548 6.456 1.00 75.00 83 THR A CA 1
ATOM 676 C C . THR A 1 83 ? 12.182 10.051 5.332 1.00 75.00 83 THR A C 1
ATOM 678 O O . THR A 1 83 ? 11.039 10.506 5.200 1.00 75.00 83 THR A O 1
ATOM 681 N N . SER A 1 84 ? 12.675 9.104 4.530 1.00 68.31 84 SER A N 1
ATOM 682 C CA . SER A 1 84 ? 11.884 8.380 3.522 1.00 68.31 84 SER A CA 1
ATOM 683 C C . SER A 1 84 ? 10.589 7.829 4.119 1.00 68.31 84 SER A C 1
ATOM 685 O O . SER A 1 84 ? 9.513 8.037 3.565 1.00 68.31 84 SER A O 1
ATOM 687 N N . THR A 1 85 ? 10.675 7.232 5.308 1.00 70.88 85 THR A N 1
ATOM 688 C CA . THR A 1 85 ? 9.538 6.688 6.060 1.00 70.88 85 THR A CA 1
ATOM 689 C C . THR A 1 85 ? 8.483 7.754 6.357 1.00 70.88 85 THR A C 1
ATOM 691 O O . THR A 1 85 ? 7.308 7.561 6.055 1.00 70.88 85 THR A O 1
ATOM 694 N N . THR A 1 86 ? 8.879 8.927 6.865 1.00 73.69 86 THR A N 1
ATOM 695 C CA . THR A 1 86 ? 7.933 10.017 7.160 1.00 73.69 86 THR A CA 1
ATOM 696 C C . THR A 1 86 ? 7.253 10.548 5.895 1.00 73.69 86 THR A C 1
ATOM 698 O O . THR A 1 86 ? 6.075 10.915 5.930 1.00 73.69 86 THR A O 1
ATOM 701 N N . VAL A 1 87 ? 7.967 10.592 4.765 1.00 73.81 87 VAL A N 1
ATOM 702 C CA . VAL A 1 87 ? 7.386 10.967 3.465 1.00 73.81 87 VAL A CA 1
ATOM 703 C C . VAL A 1 87 ? 6.374 9.922 2.997 1.00 73.81 87 VAL A C 1
ATOM 705 O O . VAL A 1 87 ? 5.271 10.300 2.606 1.00 73.81 87 VAL A O 1
ATOM 708 N N . CYS A 1 88 ? 6.702 8.633 3.103 1.00 74.88 88 CYS A N 1
ATOM 709 C CA . CYS A 1 88 ? 5.802 7.538 2.735 1.00 74.88 88 CYS A CA 1
ATOM 710 C C . CYS A 1 88 ? 4.511 7.570 3.550 1.00 74.88 88 CYS A C 1
ATOM 712 O O . CYS A 1 88 ? 3.430 7.571 2.969 1.00 74.88 88 CYS A O 1
ATOM 714 N N . LEU A 1 89 ? 4.616 7.703 4.876 1.00 73.94 89 LEU A N 1
ATOM 715 C CA . LEU A 1 89 ? 3.457 7.824 5.764 1.00 73.94 89 LEU A CA 1
ATOM 716 C C . LEU A 1 89 ? 2.597 9.049 5.421 1.00 73.94 89 LEU A C 1
ATOM 718 O O . LEU A 1 89 ? 1.372 8.968 5.421 1.00 73.94 89 LEU A O 1
ATOM 722 N N . SER A 1 90 ? 3.222 10.184 5.091 1.00 75.50 90 SER A N 1
ATOM 723 C CA . SER A 1 90 ? 2.493 11.406 4.720 1.00 75.50 90 SER A CA 1
ATOM 724 C C . SER A 1 90 ? 1.735 11.247 3.399 1.00 75.50 90 SER A C 1
ATOM 726 O O . SER A 1 90 ? 0.573 11.638 3.307 1.00 75.50 90 SER A O 1
ATOM 728 N N . LEU A 1 91 ? 2.378 10.666 2.382 1.00 76.50 91 LEU A N 1
ATOM 729 C CA . LEU A 1 91 ? 1.763 10.403 1.078 1.00 76.50 91 LEU A CA 1
ATO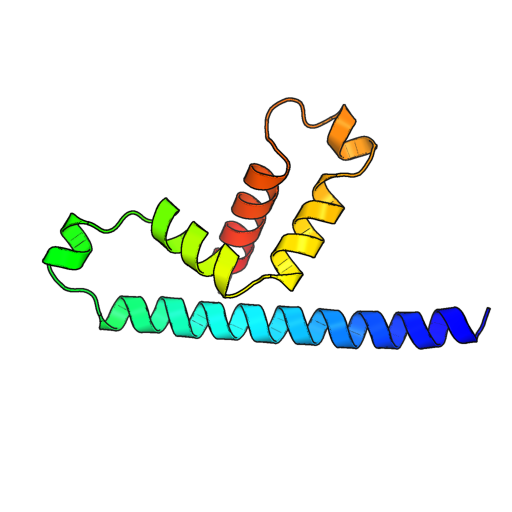M 730 C C . LEU A 1 91 ? 0.639 9.377 1.192 1.00 76.50 91 LEU A C 1
ATOM 732 O O . LEU A 1 91 ? -0.413 9.548 0.589 1.00 76.50 91 LEU A O 1
ATOM 736 N N . PHE A 1 92 ? 0.837 8.352 2.011 1.00 76.69 92 PHE A N 1
ATOM 737 C CA . PHE A 1 92 ? -0.182 7.353 2.273 1.00 76.69 92 PHE A CA 1
ATOM 738 C C . PHE A 1 92 ? -1.418 7.962 2.940 1.00 76.69 92 PHE A C 1
ATOM 740 O O . PHE A 1 92 ? -2.533 7.790 2.456 1.00 76.69 92 PHE A O 1
ATOM 747 N N . ARG A 1 93 ? -1.226 8.749 4.007 1.00 76.31 93 ARG A N 1
ATOM 748 C CA . ARG A 1 93 ? -2.321 9.475 4.674 1.00 76.31 93 ARG A CA 1
ATOM 749 C C . ARG A 1 93 ? -3.072 10.378 3.700 1.00 76.31 93 ARG A C 1
ATOM 751 O O . ARG A 1 93 ? -4.297 10.416 3.733 1.00 76.31 93 ARG A O 1
ATOM 758 N N . LEU A 1 94 ? -2.344 11.072 2.825 1.00 77.50 94 LEU A N 1
ATOM 759 C CA . LEU A 1 94 ? -2.941 11.896 1.782 1.00 77.50 94 LEU A CA 1
ATOM 760 C C . LEU A 1 94 ? -3.808 11.048 0.837 1.00 77.50 94 LEU A C 1
ATOM 762 O O . LEU A 1 94 ? -4.954 11.410 0.593 1.00 77.50 94 LEU A O 1
ATOM 766 N N . LEU A 1 95 ? -3.309 9.907 0.357 1.00 74.00 95 LEU A N 1
ATOM 767 C CA . LEU A 1 95 ? -4.074 9.001 -0.506 1.00 74.00 95 LEU A CA 1
ATOM 768 C C . LEU A 1 95 ? -5.344 8.486 0.181 1.00 74.00 95 LEU A C 1
ATOM 770 O O . LEU A 1 95 ? -6.404 8.505 -0.437 1.00 74.00 95 LEU A O 1
ATOM 774 N N . CYS A 1 96 ? -5.263 8.117 1.461 1.00 70.38 96 CYS A N 1
ATOM 775 C CA . CYS A 1 96 ? -6.434 7.728 2.249 1.00 70.38 96 CYS A CA 1
ATOM 776 C C . CYS A 1 96 ? -7.428 8.875 2.475 1.00 70.38 96 CYS A C 1
ATOM 778 O O . CYS A 1 96 ? -8.604 8.608 2.665 1.00 70.38 96 CYS A O 1
ATOM 780 N N . SER A 1 97 ? -6.985 10.137 2.479 1.00 69.56 97 SER A N 1
ATOM 781 C CA . SER A 1 97 ? -7.873 11.287 2.721 1.00 69.56 97 SER A CA 1
ATOM 782 C C . SER A 1 97 ? -8.752 11.668 1.526 1.00 69.56 97 SER A C 1
ATOM 784 O O . SER A 1 97 ? -9.737 12.380 1.697 1.00 69.56 97 SER A O 1
ATOM 786 N N . TYR A 1 98 ? -8.405 11.212 0.320 1.00 65.25 98 TYR A N 1
ATOM 787 C CA . TYR A 1 98 ? -9.188 11.465 -0.893 1.00 65.25 98 TYR A CA 1
ATOM 788 C C . TYR A 1 98 ? -10.354 10.477 -1.077 1.00 65.25 98 TYR A C 1
ATOM 790 O O . TYR A 1 98 ? -10.993 10.499 -2.131 1.00 65.25 98 TYR A O 1
ATOM 798 N N . TRP A 1 99 ? -10.561 9.562 -0.123 1.00 54.69 99 TRP A N 1
ATOM 799 C CA . TRP A 1 99 ? -11.418 8.381 -0.245 1.00 54.69 99 TRP A CA 1
ATOM 800 C C . TRP A 1 99 ? -12.469 8.333 0.864 1.00 54.69 99 TRP A C 1
ATOM 802 O O . TRP A 1 99 ? -12.112 8.575 2.038 1.00 54.69 99 TRP A O 1
#

Organism: NCBI:txid930991

Radius of gyration: 16.8 Å; chains: 1; bounding box: 38×26×54 Å

Secondary structure (DSSP, 8-state):
-HHHHHHHHHHHHHHHHHHHHHHHHHHHHHHHHHHT--HHHHHH--HHHHHHHHHHHH-HHHHHHHHHHHTSHHHHHH-SSS-HHHHHHHHHHHHHHT-

Foldseek 3Di:
DVVVVVVVVVVVVVLVVLQVQLLVQLVVVVVVVVVVDDPVCVVVDDPVVVLVVSCVPRPPSLLVVQLVVCPPPVNVVPVPDDDSNRRSSVVVVVVNVVD

pLDDT: mean 78.47, std 8.6, range [54.69, 94.5]